Protein AF-A0A5N9EG69-F1 (afdb_monomer_lite)

Secondary structure (DSSP, 8-state):
----HHHHHHHHHHHHHHHHHHHHHHHHHHHHHHTTSSSHHHHHHHHHHHHHHHHHHHHHHHHHHHHHHHHHT-TTTTTT-

Foldseek 3Di:
DPPDPVNVCCVVVVVVVVVVCVCVVVLVVLLVVLCPDPDSVCSNVVVVVVVVVVCVVVVVVVVVVVVCVVLVPDPCNPVVD

Structure (mmCIF, N/CA/C/O backbone):
data_AF-A0A5N9EG69-F1
#
_entry.id   AF-A0A5N9EG69-F1
#
loop_
_atom_site.group_PDB
_atom_site.id
_atom_site.type_symbol
_atom_site.label_atom_id
_atom_site.label_alt_id
_atom_site.label_comp_id
_atom_site.label_asym_id
_atom_site.label_entity_id
_atom_site.label_seq_id
_atom_site.pdbx_PDB_ins_code
_atom_site.Cartn_x
_atom_site.Cartn_y
_atom_site.Cartn_z
_atom_site.occupancy
_atom_site.B_iso_or_equiv
_atom_site.auth_seq_id
_atom_site.auth_comp_id
_atom_site.auth_asym_id
_atom_site.auth_atom_id
_atom_site.pdbx_PDB_model_num
ATOM 1 N N . MET A 1 1 ? -26.093 -9.862 26.115 1.00 43.09 1 MET A N 1
ATOM 2 C CA . MET A 1 1 ? -25.119 -10.856 25.607 1.00 43.09 1 MET A CA 1
ATOM 3 C C . MET A 1 1 ? -23.722 -10.328 25.876 1.00 43.09 1 MET A C 1
ATOM 5 O O . MET A 1 1 ? -23.405 -9.251 25.399 1.00 43.09 1 MET A O 1
ATOM 9 N N . LYS A 1 2 ? -22.925 -11.016 26.700 1.00 50.00 2 LYS A N 1
ATOM 10 C CA . LYS A 1 2 ? -21.562 -10.599 27.060 1.00 50.00 2 LYS A CA 1
ATOM 11 C C . LYS A 1 2 ? -20.616 -11.169 25.996 1.00 50.00 2 LYS A C 1
ATOM 13 O O . LYS A 1 2 ? -20.142 -12.292 26.135 1.00 50.00 2 LYS A O 1
ATOM 18 N N . THR A 1 3 ? -20.449 -10.476 24.873 1.00 58.41 3 THR A N 1
ATOM 19 C CA . THR A 1 3 ? -19.455 -10.855 23.860 1.00 58.41 3 THR A CA 1
ATOM 20 C C . THR A 1 3 ? -18.076 -10.808 24.513 1.00 58.41 3 THR A C 1
ATOM 22 O O . THR A 1 3 ? -17.694 -9.803 25.107 1.00 58.41 3 THR A O 1
ATOM 25 N N . SER A 1 4 ? -17.351 -11.929 24.478 1.00 73.31 4 SER A N 1
ATOM 26 C CA . SER A 1 4 ? -15.971 -11.991 24.964 1.00 73.31 4 SER A CA 1
ATOM 27 C C . SER A 1 4 ? -15.142 -10.949 24.211 1.00 73.31 4 SER A C 1
ATOM 29 O O . SER A 1 4 ? -15.203 -10.904 22.982 1.00 73.31 4 SER A O 1
ATOM 31 N N . PHE A 1 5 ? -14.378 -10.126 24.935 1.00 74.50 5 PHE A N 1
ATOM 32 C CA . PHE A 1 5 ? -13.504 -9.077 24.389 1.00 74.50 5 PHE A CA 1
ATOM 33 C C . PHE A 1 5 ? -12.663 -9.572 23.198 1.00 74.50 5 PHE A C 1
ATOM 35 O O . PHE A 1 5 ? -12.494 -8.864 22.211 1.00 74.50 5 PHE A O 1
ATOM 42 N N . ILE A 1 6 ? -12.223 -10.833 23.250 1.00 77.12 6 ILE A N 1
ATOM 43 C CA . ILE A 1 6 ? -11.452 -11.494 22.190 1.00 77.12 6 ILE A CA 1
ATOM 44 C C . ILE A 1 6 ? -12.276 -11.673 20.906 1.00 77.12 6 ILE A C 1
ATOM 46 O O . ILE A 1 6 ? -11.771 -11.420 19.818 1.00 77.12 6 ILE A O 1
ATOM 50 N N . GLY A 1 7 ? -13.544 -12.079 21.013 1.00 78.94 7 GLY A N 1
ATOM 51 C CA . GLY A 1 7 ? -14.413 -12.269 19.847 1.00 78.94 7 GLY A CA 1
ATOM 52 C C . GLY A 1 7 ? -14.692 -10.957 19.115 1.00 78.94 7 GLY A C 1
ATOM 53 O O . GLY A 1 7 ? -14.659 -10.924 17.888 1.00 78.94 7 GLY A O 1
ATOM 54 N N . LEU A 1 8 ? -14.882 -9.873 19.873 1.00 73.00 8 LEU A N 1
ATOM 55 C CA . LEU A 1 8 ? -15.095 -8.532 19.328 1.00 73.00 8 LEU A CA 1
ATOM 56 C C . LEU A 1 8 ? -13.811 -7.959 18.709 1.00 73.00 8 LEU A C 1
ATOM 58 O O . LEU A 1 8 ? -13.840 -7.407 17.612 1.00 73.00 8 LEU A O 1
ATOM 62 N N . ALA A 1 9 ? -12.665 -8.158 19.366 1.00 72.75 9 ALA A N 1
ATOM 63 C CA . ALA A 1 9 ? -11.368 -7.769 18.823 1.00 72.75 9 ALA A CA 1
ATOM 64 C C . ALA A 1 9 ? -11.065 -8.496 17.504 1.00 72.75 9 ALA A C 1
ATOM 66 O O . ALA A 1 9 ? -10.643 -7.857 16.545 1.00 72.75 9 ALA A O 1
ATOM 67 N N . ILE A 1 10 ? -11.325 -9.805 17.417 1.00 79.69 10 ILE A N 1
ATOM 68 C CA . ILE A 1 10 ? -11.123 -10.578 16.183 1.00 79.69 10 ILE A CA 1
ATOM 69 C C . ILE A 1 10 ? -12.055 -10.085 15.073 1.00 79.69 10 ILE A C 1
ATOM 71 O O . ILE A 1 10 ? -11.585 -9.870 13.958 1.00 79.69 10 ILE A O 1
ATOM 75 N N . SER A 1 11 ? -13.342 -9.851 15.352 1.00 78.25 11 SER A N 1
ATOM 76 C CA . SER A 1 11 ? -14.282 -9.389 14.320 1.00 78.25 11 SER A CA 1
ATOM 77 C C . SER A 1 11 ? -13.954 -7.996 13.775 1.00 78.25 11 SER A C 1
ATOM 79 O O . SER A 1 11 ? -14.253 -7.723 12.618 1.00 78.25 11 SER A O 1
ATOM 81 N N . LEU A 1 12 ? -13.325 -7.130 14.576 1.00 74.12 12 LEU A N 1
ATOM 82 C CA . LEU A 1 12 ? -12.888 -5.789 14.163 1.00 74.12 12 LEU A CA 1
ATOM 83 C C . LEU A 1 12 ? -11.518 -5.797 13.475 1.00 74.12 12 LEU A C 1
ATOM 85 O O . LEU A 1 12 ? -11.314 -5.120 12.466 1.00 74.12 12 LEU A O 1
ATOM 89 N N . LEU A 1 13 ? -10.566 -6.564 14.008 1.00 76.50 13 LEU A N 1
ATOM 90 C CA . LEU A 1 13 ? -9.192 -6.587 13.511 1.00 76.50 13 LEU A CA 1
ATOM 91 C C . LEU A 1 13 ? -9.039 -7.444 12.258 1.00 76.50 13 LEU A C 1
ATOM 93 O O . LEU A 1 13 ? -8.176 -7.144 11.441 1.00 76.50 13 LEU A O 1
ATOM 97 N N . MET A 1 14 ? -9.856 -8.480 12.068 1.00 80.12 14 MET A N 1
ATOM 98 C CA . MET A 1 14 ? -9.740 -9.376 10.914 1.00 80.12 14 MET A CA 1
ATOM 99 C C . MET A 1 14 ? -10.051 -8.666 9.576 1.00 80.12 14 MET A C 1
ATOM 101 O O . MET A 1 14 ? -9.225 -8.766 8.666 1.00 80.12 14 MET A O 1
ATOM 105 N N . PRO A 1 15 ? -11.128 -7.862 9.439 1.00 79.00 15 PRO A N 1
ATOM 106 C CA . PRO A 1 15 ? -11.352 -7.039 8.247 1.00 79.00 15 PRO A CA 1
ATOM 107 C C . PRO A 1 15 ? -10.293 -5.943 8.073 1.00 79.00 15 PRO A C 1
ATOM 109 O O . PRO A 1 15 ? -9.857 -5.667 6.958 1.00 79.00 15 PRO A O 1
ATOM 112 N N . ALA A 1 16 ? -9.838 -5.332 9.172 1.00 77.25 16 ALA A N 1
ATOM 113 C CA . ALA A 1 16 ? -8.803 -4.301 9.126 1.00 77.25 16 ALA A CA 1
ATOM 114 C C . ALA A 1 16 ? -7.452 -4.862 8.649 1.00 77.25 16 ALA A C 1
ATOM 116 O O . ALA A 1 16 ? -6.783 -4.256 7.811 1.00 77.25 16 ALA A O 1
ATOM 117 N N . ALA A 1 17 ? -7.074 -6.045 9.136 1.00 77.19 17 ALA A N 1
ATOM 118 C CA . ALA A 1 17 ? -5.876 -6.759 8.715 1.00 77.19 17 ALA A CA 1
ATOM 119 C C . ALA A 1 17 ? -5.969 -7.204 7.250 1.00 77.19 17 ALA A C 1
ATOM 121 O O . ALA A 1 17 ? -4.990 -7.073 6.518 1.00 77.19 17 ALA A O 1
ATOM 122 N N . ALA A 1 18 ? -7.142 -7.665 6.801 1.00 82.50 18 ALA A N 1
ATOM 123 C CA . ALA A 1 18 ? -7.387 -7.981 5.395 1.00 82.50 18 ALA A CA 1
ATOM 124 C C . ALA A 1 18 ? -7.251 -6.739 4.495 1.00 82.50 18 ALA A C 1
ATOM 126 O O . ALA A 1 18 ? -6.603 -6.800 3.456 1.00 82.50 18 ALA A O 1
ATOM 127 N N . ASN A 1 19 ? -7.776 -5.584 4.914 1.00 81.69 19 ASN A N 1
ATOM 128 C CA . ASN A 1 19 ? -7.601 -4.334 4.168 1.00 81.69 19 ASN A CA 1
ATOM 129 C C . ASN A 1 19 ? -6.130 -3.897 4.106 1.00 81.69 19 ASN A C 1
ATOM 131 O O . ASN A 1 19 ? -5.656 -3.461 3.058 1.00 81.69 19 ASN A O 1
ATOM 135 N N . ALA A 1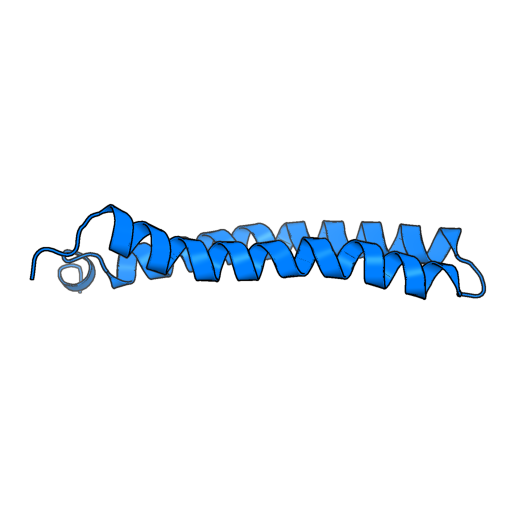 20 ? -5.386 -4.037 5.205 1.00 78.25 20 ALA A N 1
ATOM 136 C CA . ALA A 1 20 ? -3.967 -3.691 5.245 1.00 78.25 20 ALA A CA 1
ATOM 137 C C . ALA A 1 20 ? -3.098 -4.637 4.392 1.00 78.25 20 ALA A C 1
ATOM 139 O O . ALA A 1 20 ? -2.112 -4.200 3.794 1.00 78.25 20 ALA A O 1
ATOM 140 N N . SER A 1 21 ? -3.460 -5.920 4.295 1.00 82.25 21 SER A N 1
ATOM 141 C CA . SER A 1 21 ? -2.690 -6.918 3.544 1.00 82.25 21 SER A CA 1
ATOM 142 C C . SER A 1 21 ? -2.817 -6.772 2.025 1.00 82.25 21 SER A C 1
ATOM 144 O O . SER A 1 21 ? -1.888 -7.148 1.308 1.00 82.25 21 SER A O 1
ATOM 146 N N . ILE A 1 22 ? -3.891 -6.151 1.522 1.00 82.81 22 ILE A N 1
ATOM 147 C CA . ILE A 1 22 ? -4.055 -5.846 0.089 1.00 82.81 22 ILE A CA 1
ATOM 148 C C . ILE A 1 22 ? -2.857 -5.040 -0.437 1.00 82.81 22 ILE A C 1
ATOM 150 O O . ILE A 1 22 ? -2.315 -5.353 -1.498 1.00 82.81 22 ILE A O 1
ATOM 154 N N . GLY A 1 23 ? -2.380 -4.056 0.333 1.00 78.69 23 GLY A N 1
ATOM 155 C CA . GLY A 1 23 ? -1.195 -3.273 -0.024 1.00 78.69 23 GLY A CA 1
ATOM 156 C C . GLY A 1 23 ? 0.085 -4.113 -0.086 1.00 78.69 23 GLY A C 1
ATOM 157 O O . GLY A 1 23 ? 0.908 -3.911 -0.977 1.00 78.69 23 GLY A O 1
ATOM 158 N N . ALA A 1 24 ? 0.229 -5.098 0.805 1.00 80.56 24 ALA A N 1
ATOM 159 C CA . ALA A 1 24 ? 1.387 -5.993 0.843 1.00 80.56 24 ALA A CA 1
ATOM 160 C C . ALA A 1 24 ? 1.458 -6.938 -0.370 1.00 80.56 24 ALA A C 1
ATOM 162 O O . ALA A 1 24 ? 2.549 -7.340 -0.766 1.00 80.56 24 ALA A O 1
ATOM 163 N N . VAL A 1 25 ? 0.315 -7.257 -0.985 1.00 88.25 25 VAL A N 1
ATOM 164 C CA . VAL A 1 25 ? 0.242 -8.069 -2.213 1.00 88.25 25 VAL A CA 1
ATOM 165 C C . VAL A 1 25 ? 0.381 -7.202 -3.465 1.00 88.25 25 VAL A C 1
ATOM 167 O O . VAL A 1 25 ? 1.098 -7.567 -4.398 1.00 88.25 25 VAL A O 1
ATOM 170 N N . LEU A 1 26 ? -0.269 -6.037 -3.491 1.00 87.62 26 LEU A N 1
ATOM 171 C CA . LEU A 1 26 ? -0.266 -5.153 -4.657 1.00 87.62 26 LEU A CA 1
ATOM 172 C C . LEU A 1 26 ? 1.119 -4.582 -4.961 1.00 87.62 26 LEU A C 1
ATOM 174 O O . LEU A 1 26 ? 1.485 -4.499 -6.128 1.00 87.62 26 LEU A O 1
ATOM 178 N N . ASN A 1 27 ? 1.905 -4.219 -3.946 1.00 87.81 27 ASN A N 1
ATOM 179 C CA . ASN A 1 27 ? 3.210 -3.584 -4.151 1.00 87.81 27 ASN A CA 1
ATOM 180 C C . ASN A 1 27 ? 4.197 -4.457 -4.967 1.00 87.81 27 ASN A C 1
ATOM 182 O O . ASN A 1 27 ? 4.723 -3.988 -5.986 1.00 87.81 27 ASN A O 1
ATOM 186 N N . PRO A 1 28 ? 4.433 -5.738 -4.605 1.00 90.56 28 PRO A N 1
ATOM 187 C CA . PRO A 1 28 ? 5.265 -6.629 -5.413 1.00 90.56 28 PRO A CA 1
ATOM 188 C C . PRO A 1 28 ? 4.614 -7.006 -6.752 1.00 90.56 28 PRO A C 1
ATOM 190 O O . PRO A 1 28 ? 5.327 -7.106 -7.751 1.00 90.56 28 PRO A O 1
ATOM 193 N N . ALA A 1 29 ? 3.285 -7.157 -6.818 1.00 93.00 29 ALA A N 1
ATOM 194 C CA . ALA A 1 29 ? 2.586 -7.440 -8.075 1.00 93.00 29 ALA A CA 1
ATOM 195 C C . ALA A 1 29 ? 2.769 -6.304 -9.097 1.00 93.00 29 ALA A C 1
ATOM 197 O O . ALA A 1 29 ? 3.162 -6.547 -10.239 1.00 93.00 29 ALA A O 1
ATOM 198 N N . MET A 1 30 ? 2.569 -5.056 -8.669 1.00 93.19 30 MET A N 1
ATOM 199 C CA . M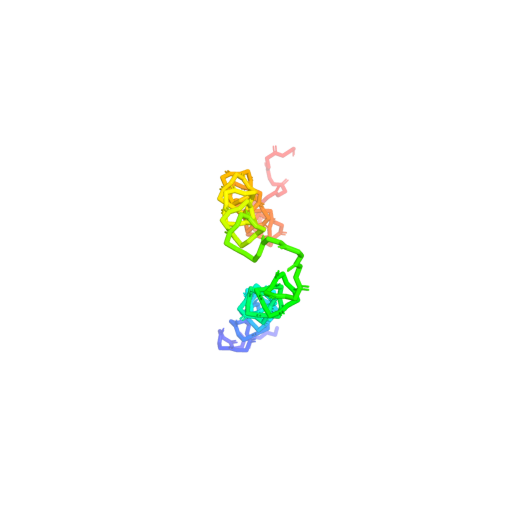ET A 1 30 ? 2.779 -3.870 -9.498 1.00 93.19 30 MET A CA 1
ATOM 200 C C . MET A 1 30 ? 4.243 -3.728 -9.901 1.00 93.19 30 MET A C 1
ATOM 202 O O . MET A 1 30 ? 4.528 -3.505 -11.074 1.00 93.19 30 MET A O 1
ATOM 206 N N . SER A 1 31 ? 5.179 -3.932 -8.971 1.00 89.50 31 SER A N 1
ATOM 207 C CA . SER A 1 31 ? 6.614 -3.902 -9.282 1.00 89.50 31 SER A CA 1
ATOM 208 C C . SER A 1 31 ? 6.990 -4.940 -10.348 1.00 89.50 31 SER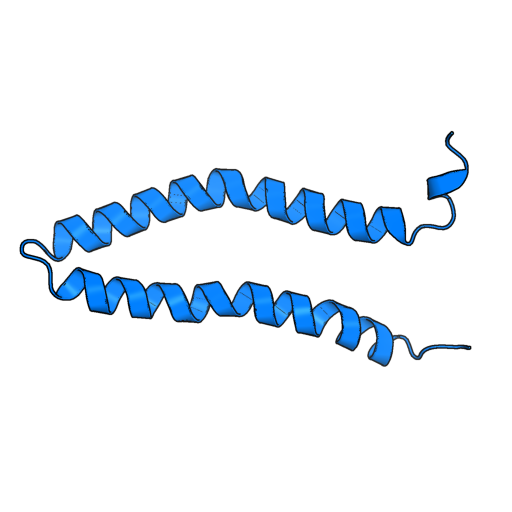 A C 1
ATOM 210 O O . SER A 1 31 ? 7.738 -4.627 -11.273 1.00 89.50 31 SER A O 1
ATOM 212 N N . GLY A 1 32 ? 6.422 -6.149 -10.279 1.00 93.12 32 GLY A N 1
ATOM 213 C CA . GLY A 1 32 ? 6.621 -7.199 -11.282 1.00 93.12 32 GLY A CA 1
ATOM 214 C C . GLY A 1 32 ? 6.064 -6.845 -12.665 1.00 93.12 32 GLY A C 1
ATOM 215 O O . GLY A 1 32 ? 6.706 -7.133 -13.675 1.00 93.12 32 GLY A O 1
ATOM 216 N N . VAL A 1 33 ? 4.907 -6.179 -12.726 1.00 94.88 33 VAL A N 1
ATOM 217 C CA . VAL A 1 33 ? 4.326 -5.686 -13.987 1.00 94.88 33 VAL A CA 1
ATOM 218 C C . VAL A 1 33 ? 5.167 -4.546 -14.568 1.00 94.88 33 VAL A C 1
ATOM 220 O O . VAL A 1 33 ? 5.525 -4.578 -15.745 1.00 94.88 33 VAL A O 1
ATOM 223 N N . LEU A 1 34 ? 5.541 -3.561 -13.750 1.00 95.62 34 LEU A N 1
ATOM 224 C CA . LEU A 1 34 ? 6.316 -2.390 -14.181 1.00 95.62 34 LEU A CA 1
ATOM 225 C C . LEU A 1 34 ? 7.731 -2.757 -14.643 1.00 95.62 34 LEU A C 1
ATOM 227 O O . LEU A 1 34 ? 8.273 -2.112 -15.547 1.00 95.62 34 LEU A O 1
ATOM 231 N N . ALA A 1 35 ? 8.295 -3.837 -14.096 1.00 94.25 35 ALA A N 1
ATOM 232 C CA . ALA A 1 35 ? 9.571 -4.394 -14.528 1.00 94.25 35 ALA A CA 1
ATOM 233 C C . ALA A 1 35 ? 9.576 -4.863 -15.997 1.00 94.25 35 ALA A C 1
ATOM 235 O O . ALA A 1 35 ? 10.645 -5.026 -16.580 1.00 94.25 35 ALA A O 1
ATOM 236 N N . ARG A 1 36 ? 8.403 -5.070 -16.612 1.00 95.62 36 ARG A N 1
ATOM 237 C CA . ARG A 1 36 ? 8.257 -5.441 -18.031 1.00 95.62 36 ARG A CA 1
ATOM 238 C C . ARG A 1 36 ? 8.093 -4.244 -18.971 1.00 95.62 36 ARG A C 1
ATOM 240 O O . ARG A 1 36 ? 7.927 -4.448 -20.170 1.00 95.62 36 ARG A O 1
ATOM 247 N N . SER A 1 37 ? 8.113 -3.014 -18.455 1.00 94.06 37 SER A N 1
ATOM 248 C CA . SE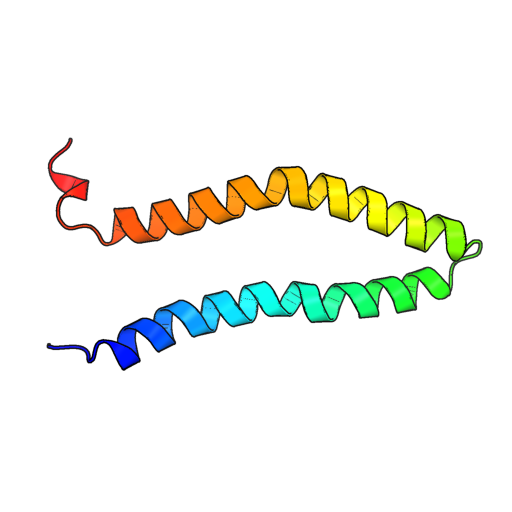R A 1 37 ? 8.007 -1.818 -19.294 1.00 94.06 37 SER A CA 1
ATOM 249 C C . SER A 1 37 ? 9.285 -1.558 -20.101 1.00 94.06 37 SER A C 1
ATOM 251 O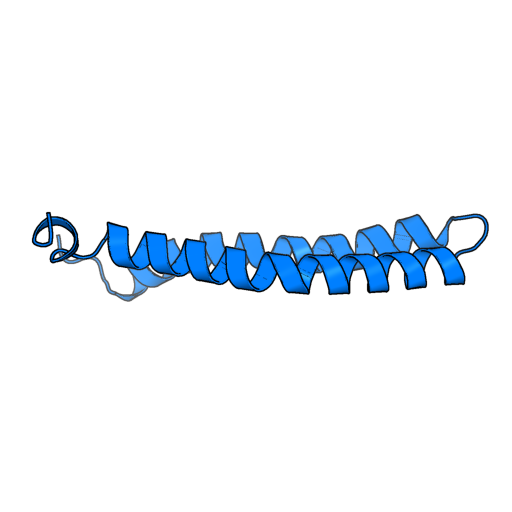 O . SER A 1 37 ? 10.345 -2.116 -19.823 1.00 94.06 37 SER A O 1
ATOM 253 N N . SER A 1 38 ? 9.193 -0.665 -21.089 1.00 94.50 38 SER A N 1
ATOM 254 C CA . SER A 1 38 ? 10.337 -0.224 -21.896 1.00 94.50 38 SER A CA 1
ATOM 255 C C . SER A 1 38 ? 11.424 0.486 -21.079 1.00 94.50 38 SER A C 1
ATOM 257 O O . SER A 1 38 ? 12.583 0.487 -21.485 1.00 94.50 38 SER A O 1
ATOM 259 N N . ASN A 1 39 ? 11.070 1.069 -19.927 1.00 96.00 39 ASN A N 1
ATOM 260 C CA . ASN A 1 39 ? 12.010 1.671 -18.983 1.00 96.00 39 ASN A CA 1
ATOM 261 C C . ASN A 1 39 ? 11.646 1.285 -17.532 1.00 96.00 39 ASN A C 1
ATOM 263 O O . ASN A 1 39 ? 10.986 2.056 -16.825 1.00 96.00 39 ASN A O 1
ATOM 267 N N . PRO A 1 40 ? 12.082 0.095 -17.073 1.00 94.31 40 PRO A N 1
ATOM 268 C CA . PRO A 1 40 ? 11.729 -0.457 -15.764 1.00 94.31 40 PRO A CA 1
ATOM 269 C C . PRO A 1 40 ? 12.106 0.451 -14.593 1.00 94.31 40 PRO A C 1
ATOM 271 O O . PRO A 1 40 ? 11.313 0.641 -13.672 1.00 94.31 40 PRO A O 1
ATOM 274 N N . THR A 1 41 ? 13.301 1.044 -14.641 1.00 94.38 41 THR A N 1
ATOM 275 C CA . THR A 1 41 ? 13.828 1.892 -13.566 1.00 94.38 41 THR A CA 1
ATOM 276 C C . THR A 1 41 ? 12.954 3.123 -13.360 1.00 94.38 41 THR A C 1
ATOM 278 O O . THR A 1 41 ? 12.545 3.406 -12.235 1.00 94.38 41 THR A O 1
ATOM 281 N N . ALA A 1 42 ? 12.618 3.829 -14.445 1.00 95.94 42 ALA A N 1
ATOM 282 C CA . ALA A 1 42 ? 11.767 5.012 -14.368 1.00 95.94 42 ALA A CA 1
ATOM 283 C C . ALA A 1 42 ? 10.332 4.658 -13.946 1.00 95.94 42 ALA A C 1
ATOM 285 O O . ALA A 1 42 ? 9.736 5.374 -13.144 1.00 95.94 42 ALA A O 1
ATOM 286 N N . ALA A 1 43 ? 9.791 3.540 -14.439 1.00 95.75 43 ALA A N 1
ATOM 287 C CA . ALA A 1 43 ? 8.437 3.097 -14.120 1.00 95.75 43 ALA A CA 1
ATOM 288 C C . ALA A 1 43 ? 8.271 2.737 -12.632 1.00 95.75 43 ALA A C 1
ATOM 290 O O . ALA A 1 43 ? 7.332 3.199 -11.984 1.00 95.75 43 ALA A O 1
ATOM 291 N N . ILE A 1 44 ? 9.201 1.959 -12.072 1.00 94.62 44 ILE A N 1
ATOM 292 C CA . ILE A 1 44 ? 9.179 1.568 -10.655 1.00 94.62 44 ILE A CA 1
ATOM 293 C C . ILE A 1 44 ? 9.422 2.788 -9.755 1.00 94.62 44 ILE A C 1
ATOM 295 O O . ILE A 1 44 ? 8.715 2.968 -8.763 1.00 94.62 44 ILE A O 1
ATOM 299 N N . ALA A 1 45 ? 10.369 3.662 -10.114 1.00 93.88 45 ALA A N 1
ATOM 300 C CA . ALA A 1 45 ? 10.629 4.890 -9.361 1.00 93.88 45 ALA A CA 1
ATOM 301 C C . ALA A 1 45 ? 9.415 5.838 -9.364 1.00 93.88 45 ALA A C 1
ATOM 303 O O . ALA A 1 45 ? 9.026 6.352 -8.314 1.00 93.88 45 ALA A O 1
ATOM 304 N N . GLY A 1 46 ? 8.776 6.023 -10.523 1.00 94.69 46 GLY A N 1
ATOM 305 C CA . GLY A 1 46 ? 7.561 6.828 -10.659 1.00 94.69 46 GLY A CA 1
ATOM 306 C C . GLY A 1 46 ? 6.393 6.268 -9.849 1.00 94.69 46 GLY A C 1
ATOM 307 O O . GLY A 1 46 ? 5.699 7.023 -9.168 1.00 94.69 46 GLY A O 1
ATOM 308 N N . TYR A 1 47 ? 6.221 4.943 -9.844 1.00 94.50 47 TYR A N 1
ATOM 309 C CA . TYR A 1 47 ? 5.238 4.276 -8.992 1.00 94.50 47 TYR A CA 1
ATOM 310 C C . TYR A 1 47 ? 5.500 4.521 -7.502 1.00 94.50 47 TYR A C 1
ATOM 312 O O . TYR A 1 47 ? 4.572 4.884 -6.783 1.00 94.50 47 TYR A O 1
ATOM 320 N N . GLY A 1 48 ? 6.751 4.413 -7.041 1.00 92.69 48 GLY A N 1
ATOM 321 C CA . GLY A 1 48 ? 7.116 4.690 -5.647 1.00 92.69 48 GLY A CA 1
ATOM 322 C C . GLY A 1 48 ? 6.818 6.132 -5.212 1.00 92.69 48 GLY A C 1
ATOM 323 O O . GLY A 1 48 ? 6.302 6.359 -4.113 1.00 92.69 48 GLY A O 1
ATOM 324 N N . LEU A 1 49 ? 7.070 7.110 -6.088 1.00 95.06 49 LEU A N 1
ATOM 325 C CA . LEU A 1 49 ? 6.721 8.513 -5.837 1.00 95.06 49 LEU A CA 1
ATOM 326 C C . LEU A 1 49 ? 5.204 8.720 -5.772 1.00 95.06 49 LEU A C 1
ATOM 328 O O . LEU A 1 49 ? 4.710 9.344 -4.832 1.00 95.06 49 LEU A O 1
ATOM 332 N N . ALA A 1 50 ? 4.458 8.153 -6.722 1.00 93.94 50 ALA A N 1
ATOM 333 C CA . ALA A 1 50 ? 2.999 8.227 -6.733 1.00 93.94 50 ALA A CA 1
ATOM 334 C C . ALA A 1 50 ? 2.387 7.594 -5.473 1.00 93.94 50 ALA A C 1
ATOM 336 O O . ALA A 1 50 ? 1.506 8.187 -4.854 1.00 93.94 50 ALA A O 1
ATOM 337 N N . LEU A 1 51 ? 2.901 6.437 -5.043 1.00 90.50 51 LEU A N 1
ATOM 338 C CA . LEU A 1 51 ? 2.505 5.776 -3.797 1.00 90.50 51 LEU A CA 1
ATOM 339 C C . LEU A 1 51 ? 2.765 6.654 -2.574 1.00 90.50 51 LEU A C 1
ATOM 341 O O . LEU A 1 51 ? 1.920 6.737 -1.689 1.00 90.50 51 LEU A O 1
ATOM 345 N N . SER A 1 52 ? 3.912 7.330 -2.529 1.00 91.06 52 SER A N 1
ATOM 346 C CA . SER A 1 52 ? 4.270 8.214 -1.415 1.00 91.06 52 SER A CA 1
ATOM 347 C C . SER A 1 52 ? 3.300 9.393 -1.299 1.00 91.06 52 SER A C 1
ATOM 349 O O . SER A 1 52 ? 2.825 9.703 -0.207 1.00 91.06 52 SER A O 1
ATOM 351 N N . ILE A 1 53 ? 2.936 10.004 -2.432 1.00 93.44 53 ILE A N 1
ATOM 352 C CA . ILE A 1 53 ? 1.926 11.072 -2.488 1.00 93.44 53 ILE A CA 1
ATOM 353 C C . ILE A 1 53 ? 0.545 10.530 -2.098 1.00 93.44 53 ILE A C 1
ATOM 355 O O . ILE A 1 53 ? -0.178 11.154 -1.322 1.00 93.44 53 ILE A O 1
ATOM 359 N N . MET A 1 54 ? 0.181 9.346 -2.593 1.00 90.00 54 MET A N 1
ATOM 360 C CA . MET A 1 54 ? -1.094 8.710 -2.273 1.00 90.00 54 MET A CA 1
ATOM 361 C C . MET A 1 54 ? -1.214 8.407 -0.776 1.00 90.00 54 MET A C 1
ATOM 363 O O . MET A 1 54 ? -2.254 8.677 -0.184 1.00 90.00 54 MET A O 1
ATOM 367 N N . LEU A 1 55 ? -0.155 7.898 -0.142 1.00 86.50 55 LEU A N 1
ATOM 368 C CA . LEU A 1 55 ? -0.123 7.625 1.296 1.00 86.50 55 LEU A CA 1
ATOM 369 C C . LEU A 1 55 ? -0.176 8.907 2.127 1.00 86.50 55 LEU A C 1
ATOM 371 O 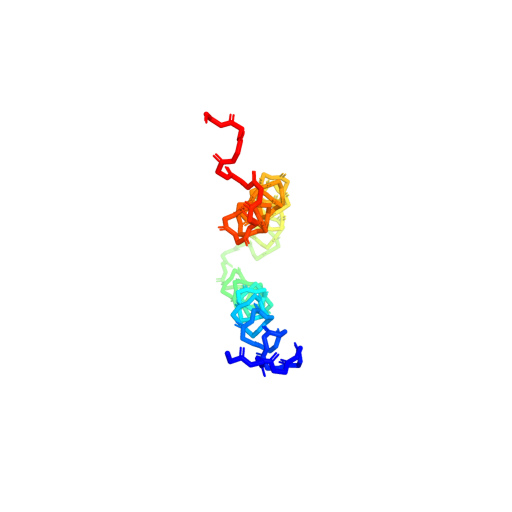O . LEU A 1 55 ? -0.831 8.918 3.166 1.00 86.50 55 LEU A O 1
ATOM 375 N N . PHE A 1 56 ? 0.438 9.997 1.664 1.00 89.06 56 PHE A N 1
ATOM 376 C CA . PHE A 1 56 ? 0.338 11.295 2.332 1.00 89.06 56 PHE A CA 1
ATOM 377 C C . PHE A 1 56 ? -1.123 11.755 2.491 1.00 89.06 56 PHE A C 1
ATOM 379 O O . PHE A 1 56 ? -1.501 12.239 3.555 1.00 89.06 56 PHE A O 1
ATOM 386 N N . VAL A 1 57 ? -1.964 11.530 1.476 1.00 88.62 57 VAL A N 1
ATOM 387 C CA . VAL A 1 57 ? -3.407 11.842 1.521 1.00 88.62 57 VAL A CA 1
ATOM 388 C C . VAL A 1 57 ? -4.225 10.722 2.183 1.00 88.62 57 VAL A C 1
ATOM 390 O O . VAL A 1 57 ? -5.167 10.984 2.932 1.00 88.62 57 VAL A O 1
ATOM 393 N N . GLY A 1 58 ? -3.858 9.464 1.942 1.00 82.88 58 GLY A N 1
ATOM 394 C CA . GLY A 1 58 ? -4.587 8.286 2.412 1.00 82.88 58 GLY A CA 1
ATOM 395 C C . GLY A 1 58 ? -4.447 8.018 3.913 1.00 82.88 58 GLY A C 1
ATOM 396 O O . GLY A 1 58 ? -5.380 7.513 4.532 1.00 82.88 58 GLY A O 1
ATOM 397 N N . LEU A 1 59 ? -3.325 8.381 4.542 1.00 81.75 59 LEU A N 1
ATOM 398 C CA . LEU A 1 59 ? -3.120 8.186 5.983 1.00 81.75 59 LEU A CA 1
ATOM 399 C C . LEU A 1 59 ? -4.134 8.974 6.839 1.00 81.75 59 LEU A C 1
ATOM 401 O O . LEU A 1 59 ? -4.766 8.358 7.705 1.00 81.75 59 LEU A O 1
ATOM 405 N N . PRO A 1 60 ? -4.368 10.281 6.598 1.00 79.31 60 PRO A N 1
ATOM 406 C CA . PRO A 1 60 ? -5.475 11.009 7.217 1.00 79.31 60 PRO A CA 1
ATOM 407 C C . PRO A 1 60 ? -6.834 10.337 6.990 1.00 79.31 60 PRO A C 1
ATOM 409 O O . PRO A 1 60 ? -7.588 10.150 7.942 1.00 79.31 60 PRO A O 1
ATOM 412 N N . GLN A 1 61 ? -7.121 9.896 5.760 1.00 81.38 61 GLN A N 1
ATOM 413 C CA . GLN A 1 61 ? -8.380 9.225 5.416 1.00 81.38 61 GLN A CA 1
ATOM 414 C C . GLN A 1 61 ? -8.600 7.940 6.236 1.00 81.38 61 GLN A C 1
ATOM 416 O O . GLN A 1 61 ? -9.719 7.660 6.673 1.00 81.38 61 GLN A O 1
ATOM 421 N N . LEU A 1 62 ? -7.551 7.144 6.461 1.00 78.62 62 LEU A N 1
ATOM 422 C CA . LEU A 1 62 ? -7.623 5.936 7.291 1.00 78.62 62 LEU A CA 1
ATOM 423 C C . LEU A 1 62 ? -7.891 6.273 8.762 1.00 78.62 62 LEU A C 1
ATOM 425 O O . LEU A 1 62 ? -8.680 5.589 9.416 1.00 78.62 62 LEU A O 1
ATOM 429 N N . ARG A 1 63 ? -7.287 7.350 9.279 1.00 73.62 63 ARG A N 1
ATOM 430 C CA . ARG A 1 63 ? -7.546 7.830 10.645 1.00 73.62 63 ARG A CA 1
ATOM 431 C C . ARG A 1 63 ? -8.982 8.312 10.823 1.00 73.62 63 ARG A C 1
ATOM 433 O O . ARG A 1 63 ? -9.599 7.970 11.828 1.00 73.62 63 ARG A O 1
ATOM 440 N N . THR A 1 64 ? -9.542 9.024 9.847 1.00 77.44 64 THR A N 1
ATOM 441 C CA . THR A 1 64 ? -10.949 9.450 9.884 1.00 77.44 64 THR A CA 1
ATOM 442 C C . THR A 1 64 ? -11.899 8.254 9.918 1.00 77.44 64 THR A C 1
ATOM 444 O O . THR A 1 64 ? -12.800 8.231 10.747 1.00 77.44 64 THR A O 1
ATOM 447 N N . GLN A 1 65 ? -11.662 7.221 9.104 1.00 75.50 65 GLN A N 1
ATOM 448 C CA . GLN A 1 65 ? -12.492 6.007 9.100 1.00 75.50 65 GLN A CA 1
ATOM 449 C C . GLN A 1 65 ? -12.464 5.262 10.445 1.00 75.50 65 GLN A C 1
ATOM 451 O O . GLN A 1 65 ? -13.503 4.806 10.921 1.00 75.50 65 GLN A O 1
ATOM 456 N N . GLN A 1 66 ? -11.292 5.176 11.085 1.00 72.56 66 GLN A N 1
ATOM 457 C CA . GLN A 1 66 ? -11.163 4.592 12.425 1.00 72.56 66 GLN A CA 1
ATOM 458 C C . GLN A 1 66 ? -11.946 5.394 13.471 1.00 72.56 66 GLN A C 1
ATOM 460 O O . GLN A 1 66 ? -12.651 4.808 14.289 1.00 72.56 66 GLN A O 1
ATOM 465 N N . LEU A 1 67 ? -11.857 6.726 13.428 1.00 74.50 67 LEU A N 1
ATOM 466 C CA . LEU A 1 67 ? -12.596 7.600 14.341 1.00 74.50 67 LEU A CA 1
ATOM 467 C C . LEU A 1 67 ? -14.109 7.491 14.132 1.00 74.50 67 LEU A C 1
ATOM 469 O O . LEU A 1 67 ? -14.838 7.415 15.114 1.00 74.50 67 LEU A O 1
ATOM 473 N N . THR A 1 68 ? -14.584 7.427 12.886 1.00 74.31 68 THR A N 1
ATOM 474 C CA . THR A 1 68 ? -16.011 7.239 12.584 1.00 74.31 68 THR A CA 1
ATOM 475 C C . THR A 1 68 ? -16.550 5.944 13.180 1.00 74.31 68 THR A C 1
ATOM 477 O O . THR A 1 68 ? -17.616 5.974 13.782 1.00 74.31 68 THR A O 1
ATOM 480 N N . LEU A 1 69 ? -15.818 4.831 13.072 1.00 69.69 69 LEU A N 1
ATOM 481 C CA . LEU A 1 69 ? -16.224 3.561 13.687 1.00 69.69 69 LEU A CA 1
ATOM 482 C C . LEU A 1 69 ? -16.281 3.654 15.218 1.00 69.69 69 LEU A C 1
ATOM 484 O O . LEU A 1 69 ? -17.265 3.233 15.818 1.00 69.69 69 LEU A O 1
ATOM 488 N N . VAL A 1 70 ? -15.265 4.255 15.847 1.00 71.75 70 VAL A N 1
ATOM 489 C CA . VAL A 1 70 ? -15.224 4.436 17.310 1.00 71.75 70 VAL A CA 1
ATOM 490 C C . VAL A 1 70 ? -16.364 5.334 17.802 1.00 71.75 70 VAL A C 1
ATOM 492 O O . VAL A 1 70 ? -16.976 5.045 18.828 1.00 71.75 70 VAL A O 1
ATOM 495 N N . TYR A 1 71 ? -16.676 6.412 17.080 1.00 67.44 71 TYR A N 1
ATOM 496 C CA . TYR A 1 71 ? -17.782 7.301 17.436 1.00 67.44 71 TYR A CA 1
ATOM 497 C C . TYR A 1 71 ? -19.151 6.673 17.163 1.00 67.44 71 TYR A C 1
ATOM 499 O O . TYR A 1 71 ? -20.044 6.829 17.988 1.00 67.44 71 TYR A O 1
ATOM 507 N N . ALA A 1 72 ? -19.314 5.923 16.071 1.00 68.31 72 ALA A N 1
ATOM 508 C CA . ALA A 1 72 ? -20.575 5.260 15.738 1.00 68.31 72 ALA A CA 1
ATOM 509 C C . ALA A 1 72 ? -21.013 4.234 16.799 1.00 68.31 72 ALA A C 1
ATOM 511 O O . ALA A 1 72 ? -22.209 4.064 17.022 1.00 68.31 72 ALA A O 1
ATOM 512 N N . GLU A 1 73 ? -20.069 3.575 17.477 1.00 64.69 73 GLU A N 1
ATOM 513 C CA . GLU A 1 73 ? -20.362 2.635 18.571 1.00 64.69 73 GLU A CA 1
ATOM 514 C C . GLU A 1 73 ? -20.417 3.297 19.965 1.00 64.69 73 GLU A C 1
ATOM 516 O O . GLU A 1 73 ? -20.793 2.650 20.947 1.00 64.69 73 GLU A O 1
ATOM 521 N N . SER A 1 74 ? -20.074 4.585 20.089 1.00 65.00 74 SER A N 1
ATOM 522 C CA . SER A 1 74 ? -20.070 5.289 21.375 1.00 65.00 74 SER A CA 1
ATOM 523 C C . SER A 1 74 ? -21.486 5.655 21.826 1.00 65.00 74 SER A C 1
ATOM 525 O O . SER A 1 74 ? -22.220 6.371 21.146 1.00 65.00 74 SER A O 1
ATOM 527 N N . SER A 1 75 ? -21.857 5.230 23.037 1.00 61.72 75 SER A N 1
ATOM 528 C CA . SER A 1 75 ? -23.172 5.507 23.642 1.00 61.72 75 SER A CA 1
ATOM 529 C C . SER A 1 75 ? -23.414 6.994 23.948 1.00 61.72 75 SER A C 1
ATOM 531 O O . SER A 1 75 ? -24.561 7.406 24.112 1.00 61.72 75 SER A O 1
ATOM 533 N N . ASP A 1 76 ? -22.352 7.804 24.008 1.00 59.50 76 ASP A N 1
ATOM 534 C CA . ASP A 1 76 ? -22.442 9.261 24.166 1.00 59.50 76 ASP A CA 1
ATOM 535 C C . ASP A 1 76 ? -22.505 10.007 22.819 1.00 59.50 76 ASP A C 1
ATOM 537 O O . ASP A 1 76 ? -22.739 11.212 22.811 1.00 59.50 76 ASP A O 1
ATOM 541 N N . SER A 1 77 ? -22.390 9.317 21.673 1.00 55.59 77 SER A N 1
ATOM 542 C CA . SER A 1 77 ? -22.460 9.950 20.343 1.00 55.59 77 SER A CA 1
ATOM 543 C C . SER A 1 77 ? -23.831 10.558 20.014 1.00 55.59 77 SER A C 1
ATOM 545 O O . SER A 1 77 ? -23.913 11.393 19.118 1.00 55.59 77 SER A O 1
ATOM 547 N N . ILE A 1 78 ? -24.899 10.152 20.712 1.00 54.81 78 ILE A N 1
ATOM 548 C CA . ILE A 1 78 ? -26.269 10.673 20.536 1.00 54.81 78 ILE A CA 1
ATOM 549 C C . ILE A 1 78 ? -26.601 11.822 21.503 1.00 54.81 78 ILE A C 1
ATOM 551 O O . ILE A 1 78 ? -27.593 12.511 21.300 1.00 54.81 78 ILE A O 1
ATOM 555 N N . LYS A 1 79 ? -25.793 12.068 22.543 1.00 55.00 79 LYS A N 1
ATOM 556 C CA . LYS A 1 79 ? -26.108 13.086 23.567 1.00 55.00 79 LYS A CA 1
ATOM 557 C C . LYS A 1 79 ? -25.643 14.503 23.226 1.00 55.00 79 LYS A C 1
ATOM 559 O O . LYS A 1 79 ? -25.924 15.421 23.990 1.00 55.00 79 LYS A O 1
ATOM 564 N N . THR A 1 80 ? -24.924 14.684 22.124 1.00 52.44 80 THR A N 1
ATOM 565 C CA . THR A 1 80 ? -24.402 15.987 21.678 1.00 52.44 80 THR A CA 1
ATOM 566 C C . THR A 1 80 ? -25.175 16.597 20.507 1.00 52.44 80 THR A C 1
ATOM 568 O O . THR A 1 80 ? -24.683 17.547 19.898 1.00 52.44 80 THR A O 1
ATOM 571 N N . VAL A 1 81 ? -26.378 16.091 20.211 1.00 45.41 81 VAL A N 1
ATOM 572 C CA . VAL A 1 81 ? -27.343 16.734 19.301 1.00 45.41 81 VAL A CA 1
ATOM 573 C C . VAL A 1 81 ? -28.610 17.087 20.062 1.00 45.41 81 VAL A C 1
ATOM 575 O O . VAL A 1 81 ? -29.107 16.207 20.799 1.00 45.41 81 VAL A O 1
#

Sequence (81 aa):
MKTSFIGLAISLLMPAAANASIGAVLNPAMSGVLARSSNPTAAIAGYGLALSIMLFVGLPQLRTQQLTLVYAESSDSIKTV

Radius of gyration: 19.07 Å; chains: 1; bounding box: 41×29×49 Å

pLDDT: mean 80.13, std 13.25, range [43.09, 96.0]